Protein AF-A0A0A9D0L5-F1 (afdb_monomer_lite)

Sequence (94 aa):
MNLNHVPTKASWDLAVTKALQMIKGRQKELVKVVLARCSRYITDTCIDPVELLACLKVEGQNAYQFCIQPPDAPAFVGNSVCRLYSRNNVSHNC

Foldseek 3Di:
DDKDKVVDPVVVVVVVVVLVCVCPDPPPPRPDDDDDMDIDDDDPDDDDQVVVQVVVCVVDVQWDWDWDDDPPDDIDTDTHNDDPDDDDDDDPDD

Structure (mmCIF, N/CA/C/O backbone):
data_AF-A0A0A9D0L5-F1
#
_entry.id   AF-A0A0A9D0L5-F1
#
loop_
_atom_site.group_PDB
_atom_site.id
_atom_site.type_symbol
_atom_site.label_atom_id
_atom_site.label_alt_id
_atom_site.label_comp_id
_atom_site.label_asym_id
_atom_site.label_entity_id
_atom_site.label_seq_id
_atom_site.pdbx_PDB_ins_code
_atom_site.Cartn_x
_atom_site.Cartn_y
_atom_site.Cartn_z
_atom_site.occupancy
_atom_site.B_iso_or_equiv
_atom_site.auth_seq_id
_atom_site.auth_comp_id
_atom_site.auth_asym_id
_atom_site.auth_atom_id
_atom_site.pdbx_PDB_model_num
ATOM 1 N N . MET A 1 1 ? 16.322 11.906 -6.504 1.00 54.94 1 MET A N 1
ATOM 2 C CA . MET A 1 1 ? 14.999 11.393 -6.081 1.00 54.94 1 MET A CA 1
ATOM 3 C C . MET A 1 1 ? 14.114 12.556 -5.666 1.00 54.94 1 MET A C 1
ATOM 5 O O . MET A 1 1 ? 14.494 13.299 -4.772 1.00 54.94 1 MET A O 1
ATOM 9 N N . ASN A 1 2 ? 12.966 12.734 -6.321 1.00 64.62 2 ASN A N 1
ATOM 10 C CA . ASN A 1 2 ? 11.932 13.676 -5.882 1.00 64.62 2 ASN A CA 1
ATOM 11 C C . ASN A 1 2 ? 10.893 12.890 -5.060 1.00 64.62 2 ASN A C 1
ATOM 13 O O . ASN A 1 2 ? 10.337 11.911 -5.565 1.00 64.62 2 ASN A O 1
ATOM 17 N N . LEU A 1 3 ? 10.707 13.269 -3.793 1.00 75.31 3 LEU A N 1
ATOM 18 C CA . LEU A 1 3 ? 9.838 12.588 -2.834 1.00 75.31 3 LEU A CA 1
ATOM 19 C C . LEU A 1 3 ? 8.569 13.407 -2.618 1.00 75.31 3 LEU A C 1
ATOM 21 O O . LEU A 1 3 ? 8.618 14.504 -2.066 1.00 75.31 3 LEU A O 1
ATOM 25 N N . ASN A 1 4 ? 7.427 12.838 -2.995 1.00 88.56 4 ASN A N 1
ATOM 26 C CA . ASN A 1 4 ? 6.130 13.480 -2.812 1.00 88.56 4 ASN A CA 1
ATOM 27 C C . ASN A 1 4 ? 5.262 12.666 -1.852 1.00 88.56 4 ASN A C 1
ATOM 29 O O . ASN A 1 4 ? 4.902 11.526 -2.145 1.00 88.56 4 ASN A O 1
ATOM 33 N N . HIS A 1 5 ? 4.909 13.256 -0.708 1.00 91.69 5 HIS A N 1
ATOM 34 C CA . HIS A 1 5 ? 3.981 12.659 0.251 1.00 91.69 5 HIS A CA 1
ATOM 35 C C . HIS A 1 5 ? 2.557 13.156 0.013 1.00 91.69 5 HIS A C 1
ATOM 37 O O . HIS A 1 5 ? 2.310 14.362 -0.017 1.00 91.69 5 HIS A O 1
ATOM 43 N N . VAL A 1 6 ? 1.612 12.224 -0.093 1.00 93.56 6 VAL A N 1
ATOM 44 C CA . VAL A 1 6 ? 0.185 12.513 -0.235 1.00 93.56 6 VAL A CA 1
ATOM 45 C C . VAL A 1 6 ? -0.597 11.699 0.805 1.00 93.56 6 VAL A C 1
ATOM 47 O O . VAL A 1 6 ? -0.611 10.471 0.722 1.00 93.56 6 VAL A O 1
ATOM 50 N N . PRO A 1 7 ? -1.254 12.336 1.789 1.00 95.75 7 PRO A N 1
ATOM 51 C CA . PRO A 1 7 ? -1.218 13.771 2.083 1.00 95.75 7 PRO A CA 1
ATOM 52 C C . PRO A 1 7 ? 0.164 14.258 2.561 1.00 95.75 7 PRO A C 1
ATOM 54 O O . PRO A 1 7 ? 0.992 13.478 3.039 1.00 95.75 7 PRO A O 1
ATOM 57 N N . THR A 1 8 ? 0.390 15.574 2.471 1.00 95.06 8 THR A N 1
ATOM 58 C CA . THR A 1 8 ? 1.549 16.233 3.098 1.00 95.06 8 THR A CA 1
ATOM 59 C C . THR A 1 8 ? 1.481 16.097 4.621 1.00 95.06 8 THR A C 1
ATOM 61 O O . THR A 1 8 ? 0.427 15.780 5.172 1.00 95.06 8 THR A O 1
ATOM 64 N N . LYS A 1 9 ? 2.578 16.383 5.334 1.00 94.81 9 LYS A N 1
ATOM 65 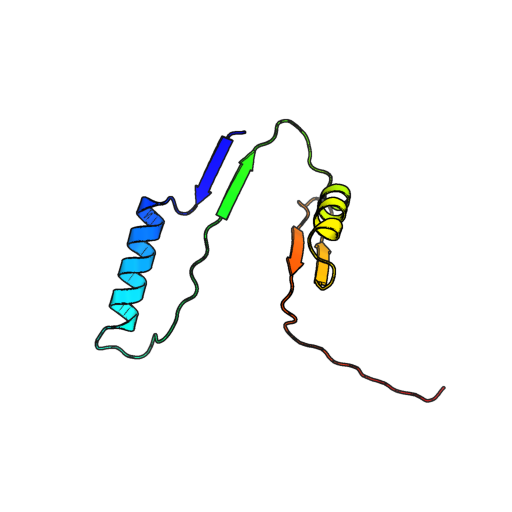C CA . LYS A 1 9 ? 2.575 16.368 6.808 1.00 94.81 9 LYS A CA 1
ATOM 66 C C . LYS A 1 9 ? 1.488 17.280 7.395 1.00 94.81 9 LYS A C 1
ATOM 68 O O . LYS A 1 9 ? 0.728 16.835 8.242 1.00 94.81 9 LYS A O 1
ATOM 73 N N . ALA A 1 10 ? 1.382 18.522 6.920 1.00 96.25 10 ALA A N 1
ATOM 74 C CA . ALA A 1 10 ? 0.387 19.467 7.429 1.00 96.25 10 ALA A CA 1
ATOM 75 C C . ALA A 1 10 ? -1.049 18.966 7.194 1.00 96.25 10 ALA A C 1
ATOM 77 O O . ALA A 1 10 ? -1.883 18.994 8.097 1.00 96.25 10 ALA A O 1
ATOM 78 N N . SER A 1 11 ? -1.328 18.441 5.997 1.00 97.00 11 SER A N 1
ATOM 79 C CA . SER A 1 11 ? -2.637 17.865 5.674 1.00 97.00 11 SER A CA 1
ATOM 80 C C . SER A 1 11 ? -2.925 16.581 6.465 1.00 97.00 11 SER A C 1
ATOM 82 O O . SER A 1 11 ? -4.069 16.342 6.847 1.00 97.00 11 SER A O 1
ATOM 84 N N . TRP A 1 12 ? -1.902 15.769 6.742 1.00 97.56 12 TRP A N 1
ATOM 85 C CA . TRP A 1 12 ? -1.998 14.586 7.597 1.00 97.56 12 TRP A CA 1
ATOM 86 C C . TRP A 1 12 ? -2.354 14.956 9.041 1.00 97.56 12 TRP A C 1
ATOM 88 O O . TRP A 1 12 ? -3.301 14.398 9.592 1.00 97.56 12 TRP A O 1
ATOM 98 N N . ASP A 1 13 ? -1.659 15.935 9.626 1.00 98.06 13 ASP A N 1
ATOM 99 C CA . ASP A 1 13 ? -1.889 16.396 11.002 1.00 98.06 13 ASP A CA 1
ATOM 100 C C . ASP A 1 13 ? -3.333 16.917 11.175 1.00 98.06 13 ASP A C 1
ATOM 102 O O . ASP A 1 13 ? -4.013 16.607 12.162 1.00 98.06 13 ASP A O 1
ATOM 106 N N . LEU A 1 14 ? -3.849 17.634 10.168 1.00 98.12 14 LEU A N 1
ATOM 107 C CA . LEU A 1 14 ? -5.242 18.081 10.129 1.00 98.12 14 LEU A CA 1
ATOM 108 C C . LEU A 1 14 ? -6.230 16.905 10.043 1.00 98.12 14 LEU A C 1
ATOM 110 O O . LEU A 1 14 ? -7.221 16.880 10.776 1.00 98.12 14 LEU A O 1
ATOM 114 N N . ALA A 1 15 ? -5.964 15.921 9.178 1.00 97.56 15 ALA A N 1
ATOM 115 C CA . ALA A 1 15 ? -6.818 14.744 9.015 1.00 97.56 15 ALA A CA 1
ATOM 116 C C . ALA A 1 15 ? -6.893 13.902 10.299 1.00 97.56 15 ALA A C 1
ATOM 118 O O . ALA A 1 15 ? -7.984 13.494 10.703 1.00 97.56 15 ALA A O 1
ATOM 119 N N . VAL A 1 16 ? -5.759 13.699 10.980 1.00 97.69 16 VAL A N 1
ATOM 120 C CA . VAL A 1 16 ? -5.695 12.994 12.270 1.00 97.69 16 VAL A CA 1
ATOM 121 C C . VAL A 1 16 ? -6.473 13.755 13.342 1.00 97.69 16 VAL A C 1
ATOM 123 O O . VAL A 1 16 ? -7.286 13.160 14.049 1.00 97.69 16 VAL A O 1
ATOM 126 N N . THR A 1 17 ? -6.281 15.074 13.440 1.00 97.75 17 THR A N 1
ATOM 127 C CA . THR A 1 17 ? -6.998 15.909 14.417 1.00 97.75 17 THR A CA 1
ATOM 128 C C . THR A 1 17 ? -8.507 15.830 14.207 1.00 97.75 17 THR A C 1
ATOM 130 O O . THR A 1 17 ? -9.254 15.592 15.159 1.00 97.75 17 THR A O 1
ATOM 133 N N . LYS A 1 18 ? -8.961 15.948 12.954 1.00 95.69 18 LYS A N 1
ATOM 134 C CA . LYS A 1 18 ? -10.378 15.827 12.598 1.00 95.69 18 LYS A CA 1
ATOM 135 C C . LYS A 1 18 ? -10.933 14.442 12.938 1.00 95.69 18 LYS A C 1
ATOM 137 O O . LYS A 1 18 ? -11.994 14.351 13.549 1.00 95.69 18 LYS A O 1
ATOM 142 N N . ALA A 1 19 ? -10.213 13.371 12.602 1.00 95.31 19 ALA A N 1
ATOM 143 C CA . ALA A 1 19 ? -10.618 12.007 12.937 1.00 95.31 19 ALA A CA 1
ATOM 144 C C . ALA A 1 19 ? -10.786 11.812 14.452 1.00 95.31 19 ALA A C 1
ATOM 146 O O . ALA A 1 19 ? -11.789 11.257 14.899 1.00 95.31 19 ALA A O 1
ATOM 147 N N . LEU A 1 20 ? -9.849 12.322 15.256 1.00 95.56 20 LEU A N 1
ATOM 148 C CA . LEU A 1 20 ? -9.929 12.250 16.716 1.00 95.56 20 LEU A CA 1
ATOM 149 C C . LEU A 1 20 ? -11.103 13.055 17.281 1.00 95.56 20 LEU A C 1
ATOM 151 O O . LEU A 1 20 ? -11.754 12.591 18.215 1.00 95.56 20 LEU A O 1
ATOM 155 N N . GLN A 1 21 ? -11.387 14.239 16.731 1.00 94.69 21 GLN A N 1
ATOM 156 C CA . GLN A 1 21 ? -12.554 15.037 17.119 1.00 94.69 21 GLN A CA 1
ATOM 157 C C . GLN A 1 21 ? -13.863 14.304 16.817 1.00 94.69 21 GLN A C 1
ATOM 159 O O . GLN A 1 21 ? -14.760 14.309 17.655 1.00 94.69 21 GLN A O 1
ATOM 164 N N . MET A 1 22 ? -13.958 13.644 15.658 1.00 93.69 22 MET A N 1
ATOM 165 C CA . MET A 1 22 ? -15.136 12.858 15.286 1.00 93.69 22 MET A CA 1
ATOM 166 C C . MET A 1 22 ? -15.333 11.665 16.226 1.00 93.69 22 MET A C 1
ATOM 168 O O . MET A 1 22 ? -16.425 11.490 16.752 1.00 93.69 22 MET A O 1
ATOM 172 N N . ILE A 1 23 ? -14.269 10.908 16.512 1.00 94.00 23 ILE A N 1
ATOM 173 C CA . ILE A 1 23 ? -14.327 9.735 17.404 1.00 94.00 23 ILE A CA 1
ATOM 174 C C . ILE A 1 23 ? -14.683 10.125 18.848 1.00 94.00 23 ILE A C 1
ATOM 176 O O . ILE A 1 23 ? -15.417 9.412 19.527 1.00 94.00 23 ILE A O 1
ATOM 180 N N . LYS A 1 24 ? -14.168 11.260 19.338 1.00 91.19 24 LYS A N 1
ATOM 181 C CA . LYS A 1 24 ? -14.465 11.781 20.687 1.00 91.19 24 LYS A CA 1
ATOM 182 C C . LYS A 1 24 ? -15.782 12.562 20.757 1.00 91.19 24 LYS A C 1
ATOM 184 O O . LYS A 1 24 ? -16.183 12.981 21.842 1.00 91.19 24 LYS A O 1
ATOM 189 N N . GLY A 1 25 ? -16.412 12.817 19.613 1.00 87.81 25 GLY A N 1
ATOM 190 C CA . GLY A 1 25 ? -17.633 13.599 19.503 1.00 87.81 25 GLY A CA 1
ATOM 191 C C . GLY A 1 25 ? -18.840 12.903 20.131 1.00 87.81 25 GLY A C 1
ATOM 192 O O . GLY A 1 25 ? -18.807 11.738 20.519 1.00 87.81 25 GLY A O 1
ATOM 193 N N . ARG A 1 26 ? -19.955 13.634 20.225 1.00 75.81 26 ARG A N 1
ATOM 194 C CA . ARG A 1 26 ? -21.207 13.102 20.795 1.00 75.81 26 ARG A CA 1
ATOM 195 C C . ARG A 1 26 ? -21.858 12.031 19.907 1.00 75.81 26 ARG A C 1
ATOM 197 O O . ARG A 1 26 ? -22.618 11.211 20.415 1.00 75.81 26 ARG A O 1
ATOM 204 N N . GLN A 1 27 ? -21.560 12.034 18.606 1.00 67.50 27 GLN A N 1
ATOM 205 C CA . GLN A 1 27 ? -22.032 11.039 17.642 1.00 67.50 27 GLN A CA 1
ATOM 206 C C . GLN A 1 27 ? -21.101 9.819 17.668 1.00 67.50 27 GLN A C 1
ATOM 208 O O . GLN A 1 27 ? -20.005 9.850 17.120 1.00 67.50 27 GLN A O 1
ATOM 213 N N . LYS A 1 28 ? -21.540 8.745 18.334 1.00 74.75 28 LYS A N 1
ATOM 214 C CA . LYS A 1 28 ? -20.741 7.532 18.594 1.00 74.75 28 LYS A CA 1
ATOM 215 C C . LYS A 1 28 ? -20.707 6.516 17.441 1.00 74.75 28 LYS A C 1
ATOM 217 O O . LYS A 1 28 ? -20.283 5.386 17.654 1.00 74.75 28 LYS A O 1
ATOM 222 N N . GLU A 1 29 ? -21.160 6.876 16.243 1.00 87.56 29 GLU A N 1
ATOM 223 C CA . GLU A 1 29 ? -21.182 5.943 15.104 1.00 87.56 29 GLU A CA 1
ATOM 224 C C . GLU A 1 29 ? -19.767 5.577 14.632 1.00 87.56 29 GLU A C 1
ATOM 226 O O . GLU A 1 29 ? -19.503 4.426 14.284 1.00 87.56 29 GLU A O 1
ATOM 231 N N . LEU A 1 30 ? -18.826 6.529 14.678 1.00 90.81 30 LEU A N 1
ATOM 232 C CA . LEU A 1 30 ? -17.434 6.302 14.292 1.00 90.81 30 LEU A CA 1
ATOM 233 C C . LEU A 1 30 ? -16.547 6.079 15.522 1.00 90.81 30 LEU A C 1
ATOM 235 O O . LEU A 1 30 ? -16.162 7.025 16.201 1.00 90.81 30 LEU A O 1
ATOM 239 N N . VAL A 1 31 ? -16.159 4.826 15.769 1.00 93.00 31 VAL A N 1
ATOM 240 C CA . VAL A 1 31 ? -15.305 4.453 16.918 1.00 93.00 31 VAL A CA 1
ATOM 241 C C . VAL A 1 31 ? -13.822 4.293 16.568 1.00 93.00 31 VAL A C 1
ATOM 243 O O . VAL A 1 31 ? -12.962 4.395 17.441 1.00 93.00 31 VAL A O 1
ATOM 246 N N . LYS A 1 32 ? -13.500 4.037 15.295 1.00 94.62 32 LYS A N 1
ATOM 247 C CA . LYS A 1 32 ? -12.128 3.867 14.800 1.00 94.62 32 LYS A CA 1
ATOM 248 C C . LYS A 1 32 ? -12.058 4.183 13.310 1.00 94.62 32 LYS A C 1
ATOM 250 O O . LYS A 1 32 ? -12.960 3.830 12.558 1.00 94.62 32 LYS A O 1
ATOM 255 N N . VAL A 1 33 ? -10.948 4.777 12.882 1.00 95.94 33 VAL A N 1
ATOM 256 C CA . VAL A 1 33 ? -10.600 4.954 11.468 1.00 95.94 33 VAL A CA 1
ATOM 257 C C . VAL A 1 33 ? -9.130 4.603 11.253 1.00 95.94 33 VAL A C 1
ATOM 259 O O . VAL A 1 33 ? -8.305 4.800 12.145 1.00 95.94 33 VAL A O 1
ATOM 262 N N . VAL A 1 34 ? -8.805 4.065 10.079 1.00 97.06 34 VAL A N 1
ATOM 263 C CA . VAL A 1 34 ? -7.425 3.869 9.623 1.00 97.06 34 VAL A CA 1
ATOM 264 C C . VAL A 1 34 ? -7.161 4.899 8.533 1.00 97.06 34 VAL A C 1
ATOM 266 O O . VAL A 1 34 ? -7.863 4.925 7.526 1.00 97.06 34 VAL A O 1
ATOM 269 N N . LEU A 1 35 ? -6.170 5.761 8.746 1.00 97.81 35 LEU A N 1
ATOM 270 C CA . LEU A 1 35 ? -5.708 6.725 7.749 1.00 97.81 35 LEU A CA 1
ATOM 271 C C . LEU A 1 35 ? -4.433 6.191 7.093 1.00 97.81 35 LEU A C 1
ATOM 273 O O . LEU A 1 35 ? -3.609 5.568 7.762 1.00 97.81 35 LEU A O 1
ATOM 277 N N . ALA A 1 36 ? -4.258 6.453 5.800 1.00 97.12 36 ALA A N 1
ATOM 278 C CA . ALA A 1 36 ? -3.083 6.038 5.040 1.00 97.12 36 ALA A CA 1
ATOM 279 C C . ALA A 1 36 ? -2.390 7.243 4.395 1.00 97.12 36 ALA A C 1
ATOM 281 O O . ALA A 1 36 ? -3.032 8.237 4.049 1.00 97.12 36 ALA A O 1
ATOM 282 N N . ARG A 1 37 ? -1.069 7.140 4.220 1.00 96.50 37 ARG A N 1
ATOM 283 C CA . ARG A 1 37 ? -0.248 8.128 3.515 1.00 96.50 37 ARG A CA 1
ATOM 284 C C . ARG A 1 37 ? 0.587 7.432 2.451 1.00 96.50 37 ARG A C 1
ATOM 286 O O . ARG A 1 37 ? 1.249 6.441 2.738 1.00 96.50 37 ARG A O 1
ATOM 293 N N . CYS A 1 38 ? 0.569 7.974 1.241 1.00 95.25 38 CYS A N 1
ATOM 294 C CA . CYS A 1 38 ? 1.346 7.502 0.107 1.00 95.25 38 CYS A CA 1
ATOM 295 C C . CYS A 1 38 ? 2.628 8.332 -0.029 1.00 95.25 38 CYS A C 1
ATOM 297 O O . CYS A 1 38 ? 2.581 9.563 -0.002 1.00 95.25 38 CYS A O 1
ATOM 299 N N . SER A 1 39 ? 3.765 7.660 -0.190 1.00 94.75 39 SER A N 1
ATOM 300 C CA . SER A 1 39 ? 5.028 8.279 -0.595 1.00 94.75 39 SER A CA 1
ATOM 301 C C . SER A 1 39 ? 5.312 7.875 -2.032 1.00 94.75 39 SER A C 1
ATOM 303 O O . SER A 1 39 ? 5.399 6.686 -2.330 1.00 94.75 39 SER A O 1
ATOM 305 N N . ARG A 1 40 ? 5.448 8.857 -2.921 1.00 92.69 40 ARG A N 1
ATOM 306 C CA . ARG A 1 40 ? 5.767 8.634 -4.329 1.00 92.69 40 ARG A CA 1
ATOM 307 C C . ARG A 1 40 ? 7.231 8.958 -4.583 1.00 92.69 40 ARG A C 1
ATOM 309 O O . ARG A 1 40 ? 7.674 10.071 -4.297 1.00 92.69 40 ARG A O 1
ATOM 316 N N . TYR A 1 41 ? 7.927 7.990 -5.163 1.00 90.44 41 TYR A N 1
ATOM 317 C CA . TYR A 1 41 ? 9.305 8.103 -5.616 1.00 90.44 41 TYR A CA 1
ATOM 318 C C . TYR A 1 41 ? 9.306 8.166 -7.140 1.00 90.44 41 TYR A C 1
ATOM 320 O O . TYR A 1 41 ? 8.650 7.356 -7.790 1.00 90.44 41 TYR A O 1
ATOM 328 N N . ILE A 1 42 ? 10.010 9.149 -7.695 1.00 90.69 42 ILE A N 1
ATOM 329 C CA . ILE A 1 42 ? 10.268 9.244 -9.134 1.00 90.69 42 ILE A CA 1
ATOM 330 C C . ILE A 1 42 ? 11.747 8.929 -9.345 1.00 90.69 42 ILE A C 1
ATOM 332 O O . ILE A 1 42 ? 12.612 9.603 -8.769 1.00 90.69 42 ILE A O 1
ATOM 336 N N . THR A 1 43 ? 12.005 7.890 -10.133 1.00 90.00 43 THR A N 1
ATOM 337 C CA . THR A 1 43 ? 13.333 7.408 -10.517 1.00 90.00 43 THR A CA 1
ATOM 338 C C . THR A 1 43 ? 13.579 7.689 -11.997 1.00 90.00 43 THR A C 1
ATOM 340 O O . THR A 1 43 ? 12.643 7.817 -12.783 1.00 90.00 43 THR A O 1
ATOM 343 N N . ASP A 1 44 ? 14.846 7.838 -12.358 1.00 93.75 44 ASP A N 1
ATOM 344 C CA . ASP A 1 44 ? 15.336 7.929 -13.737 1.00 93.75 44 ASP A CA 1
ATOM 345 C C . ASP A 1 44 ? 15.471 6.548 -14.399 1.00 93.75 44 ASP A C 1
ATOM 347 O O . ASP A 1 44 ? 15.482 6.441 -15.623 1.00 93.75 44 ASP A O 1
ATOM 351 N N . THR A 1 45 ? 15.521 5.490 -13.592 1.00 92.44 45 THR A N 1
ATOM 352 C CA . THR A 1 45 ? 15.551 4.095 -14.026 1.00 92.44 45 THR A CA 1
ATOM 353 C C . THR A 1 45 ? 14.201 3.410 -13.835 1.00 92.44 45 THR A C 1
ATOM 355 O O . THR A 1 45 ? 13.452 3.699 -12.895 1.00 92.44 45 THR A O 1
ATOM 358 N N . CYS A 1 46 ? 13.890 2.473 -14.733 1.00 91.38 46 CYS A N 1
ATOM 359 C CA . CYS A 1 46 ? 12.772 1.557 -14.539 1.00 91.38 46 CYS A CA 1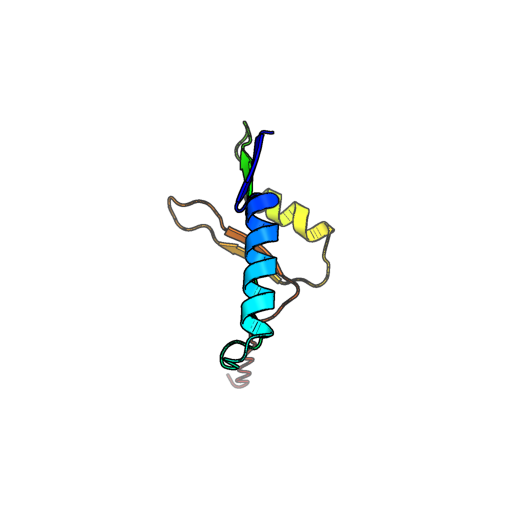
ATOM 360 C C . CYS A 1 46 ? 13.101 0.595 -13.395 1.00 91.38 46 CYS A C 1
ATOM 362 O O . CYS A 1 46 ? 14.205 0.059 -13.332 1.00 91.38 46 CYS A O 1
ATOM 364 N N . ILE A 1 47 ? 12.137 0.375 -12.506 1.00 93.12 47 ILE A N 1
ATOM 365 C CA . ILE A 1 47 ? 12.264 -0.594 -11.418 1.00 93.12 47 ILE A CA 1
ATOM 366 C C . ILE A 1 47 ? 11.691 -1.920 -11.908 1.00 93.12 47 ILE A C 1
ATOM 368 O O . ILE A 1 47 ? 10.504 -1.985 -12.237 1.00 93.12 47 ILE A O 1
ATOM 372 N N . ASP A 1 48 ? 12.516 -2.966 -11.929 1.00 94.38 48 ASP A N 1
ATOM 373 C CA . ASP A 1 48 ? 12.035 -4.326 -12.147 1.00 94.38 48 ASP A CA 1
ATOM 374 C C . ASP A 1 48 ? 11.266 -4.798 -10.891 1.00 94.38 48 ASP A C 1
ATOM 376 O O . ASP A 1 48 ? 11.814 -4.809 -9.780 1.00 94.38 48 ASP A O 1
ATOM 380 N N . PRO A 1 49 ? 9.976 -5.159 -11.016 1.00 94.38 49 PRO A N 1
ATOM 381 C CA . PRO A 1 49 ? 9.155 -5.529 -9.868 1.00 94.38 49 PRO A CA 1
ATOM 382 C C . PRO A 1 49 ? 9.535 -6.883 -9.248 1.00 94.38 49 PRO A C 1
ATOM 384 O O . PRO A 1 49 ? 9.262 -7.106 -8.066 1.00 94.38 49 PRO A O 1
ATOM 387 N N . VAL A 1 50 ? 10.158 -7.785 -10.009 1.00 93.56 50 VAL A N 1
ATOM 388 C CA . VAL A 1 50 ? 10.643 -9.087 -9.531 1.00 93.56 50 VAL A CA 1
ATOM 389 C C . VAL A 1 50 ? 11.954 -8.914 -8.773 1.00 93.56 50 VAL A C 1
ATOM 391 O O . VAL A 1 50 ? 12.097 -9.488 -7.690 1.00 93.56 50 VAL A O 1
ATOM 394 N N . GLU A 1 51 ? 12.872 -8.084 -9.275 1.00 94.56 51 GLU A N 1
ATOM 395 C CA . GLU A 1 51 ? 14.087 -7.718 -8.535 1.00 94.56 51 GLU A CA 1
ATOM 396 C C . GLU A 1 51 ? 13.735 -7.002 -7.225 1.00 94.56 51 GLU A C 1
ATOM 398 O O . GLU A 1 51 ? 14.245 -7.363 -6.163 1.00 94.56 51 GLU A O 1
ATOM 403 N N . LEU A 1 52 ? 12.781 -6.063 -7.261 1.00 93.31 52 LEU A N 1
ATOM 404 C CA . LEU A 1 52 ? 12.283 -5.399 -6.055 1.00 93.31 52 LEU A CA 1
ATOM 405 C C . LEU A 1 52 ? 11.714 -6.405 -5.042 1.00 93.31 52 LEU A C 1
ATOM 407 O O . LEU A 1 52 ? 12.012 -6.321 -3.849 1.00 93.31 52 LEU A O 1
ATOM 411 N N . LEU A 1 53 ? 10.919 -7.380 -5.495 1.00 92.94 53 LEU A N 1
ATOM 412 C CA . LEU A 1 53 ? 10.382 -8.422 -4.618 1.00 92.94 53 LEU A CA 1
ATOM 413 C C . LEU A 1 53 ? 11.494 -9.294 -4.009 1.00 92.94 53 LEU A C 1
ATOM 415 O O . LEU A 1 53 ? 11.392 -9.694 -2.847 1.00 92.94 53 LEU A O 1
ATOM 419 N N . ALA A 1 54 ? 12.553 -9.589 -4.768 1.00 91.06 54 ALA A N 1
ATOM 420 C CA . ALA A 1 54 ? 13.703 -10.343 -4.278 1.00 91.06 54 ALA A CA 1
ATOM 421 C C . ALA A 1 54 ? 14.455 -9.585 -3.173 1.00 91.06 54 ALA A C 1
ATOM 423 O O . ALA A 1 54 ? 14.801 -10.190 -2.159 1.00 91.06 54 ALA A O 1
ATOM 424 N N . CYS A 1 55 ? 14.615 -8.266 -3.303 1.00 89.56 55 CYS A N 1
ATOM 425 C CA . CYS A 1 55 ? 15.182 -7.428 -2.244 1.00 89.56 55 CYS A CA 1
ATOM 426 C C . CYS A 1 55 ? 14.351 -7.502 -0.950 1.00 89.56 55 CYS A C 1
ATOM 428 O O . CYS A 1 55 ? 14.907 -7.654 0.136 1.00 89.56 55 CYS A O 1
ATOM 430 N N . LEU A 1 56 ? 13.017 -7.501 -1.056 1.00 85.00 56 LEU A N 1
ATOM 431 C CA . LEU A 1 56 ? 12.115 -7.584 0.103 1.00 85.00 56 LEU A CA 1
ATOM 432 C C . LEU A 1 56 ? 12.149 -8.946 0.827 1.00 85.00 56 LEU A C 1
ATOM 434 O O . LEU A 1 56 ? 11.793 -9.016 2.004 1.00 85.00 56 LEU A O 1
ATOM 438 N N . LYS A 1 57 ? 12.567 -10.037 0.162 1.00 73.25 57 LYS A N 1
ATOM 439 C CA . LYS A 1 57 ? 12.710 -11.380 0.778 1.00 73.25 57 LYS A CA 1
ATOM 440 C C . LYS A 1 57 ? 13.737 -11.409 1.895 1.00 73.25 57 LYS A C 1
ATOM 442 O O . LYS A 1 57 ? 13.527 -12.093 2.893 1.00 73.25 57 LYS A O 1
ATOM 447 N N . VAL A 1 58 ? 14.832 -10.677 1.724 1.00 64.62 58 VAL A N 1
ATOM 448 C CA . VAL A 1 58 ? 15.947 -10.679 2.677 1.00 64.62 58 VAL A CA 1
ATOM 449 C C . VAL A 1 58 ? 15.531 -10.050 4.013 1.00 64.62 58 VAL A C 1
ATOM 451 O O . VAL A 1 58 ? 16.055 -10.423 5.058 1.00 64.62 58 VAL A O 1
ATOM 454 N N . GLU A 1 59 ? 14.531 -9.166 4.003 1.00 64.62 59 GLU A N 1
ATOM 455 C CA . GLU A 1 59 ? 14.106 -8.398 5.177 1.00 64.62 59 GLU A CA 1
ATOM 456 C C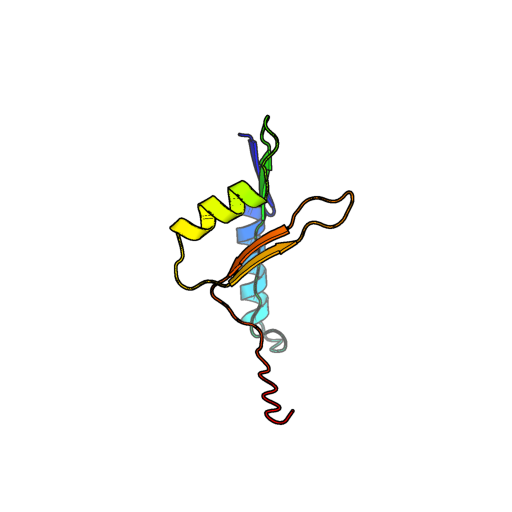 . GLU A 1 59 ? 12.975 -9.056 5.997 1.00 64.62 59 GLU A C 1
ATOM 458 O O . GLU A 1 59 ? 12.674 -8.590 7.096 1.00 64.62 59 GLU A O 1
ATOM 463 N N . GLY A 1 60 ? 12.344 -10.144 5.525 1.00 63.12 60 GLY A N 1
ATOM 464 C CA . GLY A 1 60 ? 11.183 -10.733 6.209 1.00 63.12 60 GLY A CA 1
ATOM 465 C C . GLY A 1 60 ? 10.963 -12.223 5.947 1.00 63.12 60 GLY A C 1
ATOM 466 O O . GLY A 1 60 ? 10.215 -12.588 5.046 1.00 63.12 60 GLY A O 1
ATOM 467 N N . GLN A 1 61 ? 11.538 -13.087 6.793 1.00 65.44 61 GLN A N 1
ATOM 468 C CA . GLN A 1 61 ? 11.431 -14.555 6.679 1.00 65.44 61 GLN A CA 1
ATOM 469 C C . GLN A 1 61 ? 10.004 -15.124 6.844 1.00 65.44 61 GLN A C 1
ATOM 471 O O . GLN A 1 61 ? 9.747 -16.229 6.378 1.00 65.44 61 GLN A O 1
ATOM 476 N N . ASN A 1 62 ? 9.059 -14.376 7.435 1.00 82.31 62 ASN A N 1
ATOM 477 C CA . ASN A 1 62 ? 7.704 -14.854 7.765 1.00 82.31 62 ASN A CA 1
ATOM 478 C C . ASN A 1 62 ? 6.588 -13.953 7.197 1.00 82.31 62 ASN A C 1
ATOM 480 O O . ASN A 1 62 ? 5.674 -13.551 7.921 1.00 82.31 62 ASN A O 1
ATOM 484 N N . ALA A 1 63 ? 6.661 -13.600 5.915 1.00 87.44 63 ALA A N 1
ATOM 485 C CA . ALA A 1 63 ? 5.678 -12.731 5.271 1.00 87.44 63 ALA A CA 1
ATOM 486 C C . ALA A 1 63 ? 5.131 -13.318 3.958 1.00 87.44 63 ALA A C 1
ATOM 488 O O . ALA A 1 63 ? 5.800 -14.068 3.250 1.00 87.44 63 ALA A O 1
ATOM 489 N N . TYR A 1 64 ? 3.882 -12.974 3.642 1.00 90.44 64 TYR A N 1
ATOM 490 C CA . TYR A 1 64 ? 3.241 -13.258 2.364 1.00 90.44 64 TYR A CA 1
ATOM 491 C C . TYR A 1 64 ? 3.744 -12.282 1.316 1.00 90.44 64 TYR A C 1
ATOM 493 O O . TYR A 1 64 ? 3.557 -11.069 1.428 1.00 90.44 64 TYR A O 1
ATOM 501 N N . GLN A 1 65 ? 4.335 -12.841 0.275 1.00 91.88 65 GLN A N 1
ATOM 502 C CA . GLN A 1 65 ? 4.921 -12.095 -0.819 1.00 91.88 65 GLN A CA 1
ATOM 503 C C . GLN A 1 65 ? 4.043 -12.174 -2.045 1.00 91.88 65 GLN A C 1
ATOM 505 O O . GLN A 1 65 ? 3.549 -13.245 -2.396 1.00 91.88 65 GLN A O 1
ATOM 510 N N . PHE A 1 66 ? 3.865 -11.038 -2.703 1.00 93.75 66 PHE A N 1
ATOM 511 C CA . PHE A 1 66 ? 3.087 -10.973 -3.923 1.00 93.75 66 PHE A CA 1
ATOM 512 C C . PHE A 1 66 ? 3.661 -9.933 -4.880 1.00 93.75 66 PHE A C 1
ATOM 514 O O . PHE A 1 66 ? 4.119 -8.863 -4.480 1.00 93.75 66 PHE A O 1
ATOM 521 N N . CYS A 1 67 ? 3.601 -10.274 -6.162 1.00 96.12 67 CYS A N 1
ATOM 522 C CA . CYS A 1 67 ? 3.776 -9.367 -7.282 1.00 96.12 67 CYS A CA 1
ATOM 523 C C . CYS A 1 67 ? 2.620 -9.645 -8.244 1.00 96.12 67 CYS A C 1
ATOM 525 O O . CYS A 1 67 ? 2.456 -10.772 -8.711 1.00 96.12 67 CYS A O 1
ATOM 527 N N . ILE A 1 68 ? 1.781 -8.640 -8.471 1.00 96.44 68 ILE A N 1
ATOM 528 C CA . ILE A 1 68 ? 0.648 -8.709 -9.392 1.00 96.44 68 ILE A CA 1
ATOM 529 C C . ILE A 1 68 ? 0.949 -7.732 -10.520 1.00 96.44 68 ILE A C 1
ATOM 531 O O . ILE A 1 68 ? 0.971 -6.526 -10.290 1.00 96.44 68 ILE A O 1
ATOM 535 N N . GLN A 1 69 ? 1.178 -8.245 -11.725 1.00 96.19 69 GLN A N 1
ATOM 536 C CA . GLN A 1 69 ? 1.486 -7.437 -12.903 1.00 96.19 69 GLN A CA 1
ATOM 537 C C . GLN A 1 69 ? 0.480 -7.755 -14.013 1.00 96.19 69 GLN A C 1
ATOM 539 O O . GLN A 1 69 ? 0.642 -8.750 -14.722 1.00 96.19 69 GLN A O 1
ATOM 544 N N . PRO A 1 70 ? -0.595 -6.960 -14.140 1.00 95.19 70 PRO A N 1
ATOM 545 C CA . PRO A 1 70 ? -1.510 -7.088 -15.264 1.00 95.19 70 PRO A CA 1
ATOM 546 C C . PRO A 1 70 ? -0.795 -6.761 -16.588 1.00 95.19 70 PRO A C 1
ATOM 548 O O . PRO A 1 70 ? 0.167 -5.985 -16.579 1.00 95.19 70 PRO A O 1
ATOM 551 N N . PRO A 1 71 ? -1.271 -7.296 -17.727 1.00 94.56 71 PRO A N 1
ATOM 552 C CA . PR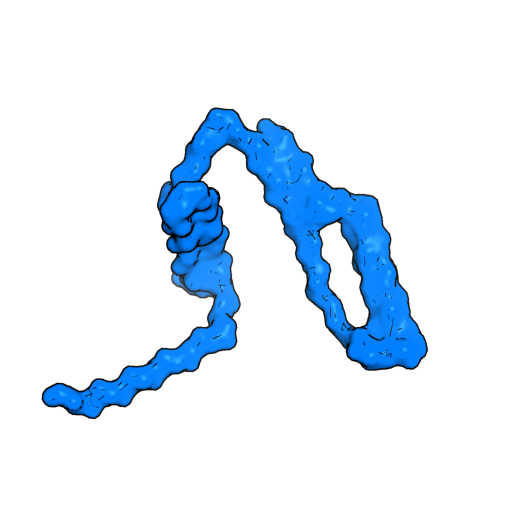O A 1 71 ? -0.824 -6.841 -19.038 1.00 94.56 71 PRO A CA 1
ATOM 553 C C . PRO A 1 71 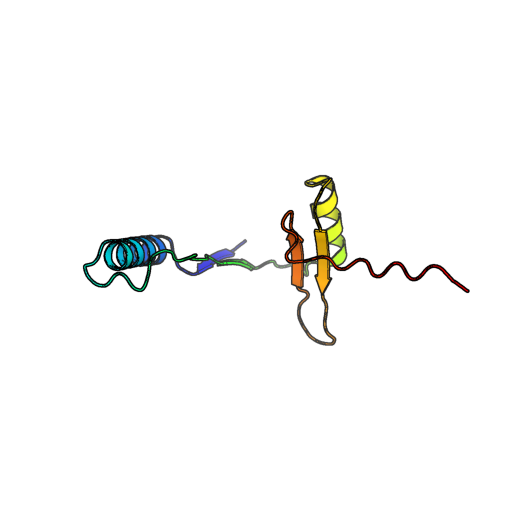? -0.988 -5.321 -19.158 1.00 94.56 71 PRO A C 1
ATOM 555 O O . PRO A 1 71 ? -2.006 -4.775 -18.731 1.00 94.56 71 PRO A O 1
ATOM 558 N N . ASP A 1 72 ? 0.028 -4.652 -19.702 1.00 92.81 72 ASP A N 1
ATOM 559 C CA . ASP A 1 72 ? 0.029 -3.212 -19.992 1.00 92.81 72 ASP A CA 1
ATOM 560 C C . ASP A 1 72 ? -0.209 -2.277 -18.785 1.00 92.81 72 ASP A C 1
ATOM 562 O O . ASP A 1 72 ? -0.566 -1.109 -18.955 1.00 92.81 72 ASP A O 1
ATOM 566 N N . ALA A 1 73 ? 0.016 -2.751 -17.553 1.00 93.19 73 ALA A N 1
ATOM 567 C CA . ALA A 1 73 ? -0.145 -1.957 -16.335 1.00 93.19 73 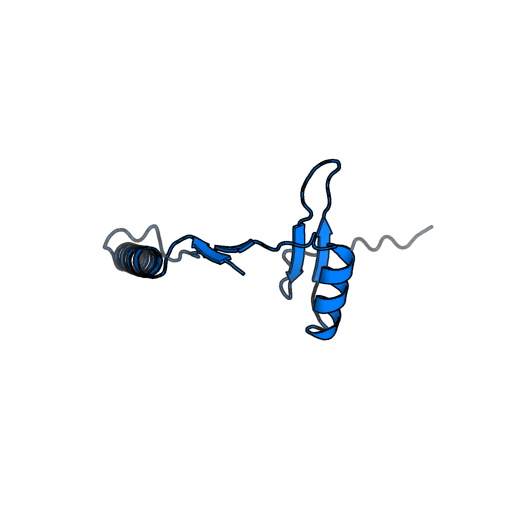ALA A CA 1
ATOM 568 C C . ALA A 1 73 ? 1.069 -2.062 -15.388 1.00 93.19 73 ALA A C 1
ATOM 570 O O . ALA A 1 73 ? 1.812 -3.046 -15.431 1.00 93.19 73 ALA A O 1
ATOM 571 N N . PRO A 1 74 ? 1.276 -1.076 -14.489 1.00 94.50 74 PRO A N 1
ATOM 572 C CA . PRO A 1 74 ? 2.305 -1.165 -13.457 1.00 94.50 74 PRO A CA 1
ATOM 573 C C . PRO A 1 74 ? 2.084 -2.355 -12.519 1.00 94.50 74 PRO A C 1
ATOM 575 O O . PRO A 1 74 ? 0.950 -2.687 -12.166 1.00 94.50 74 PRO A O 1
ATOM 578 N N . ALA A 1 75 ? 3.178 -2.952 -12.054 1.00 96.38 75 ALA A N 1
ATOM 579 C CA . ALA A 1 75 ? 3.122 -4.014 -11.062 1.00 96.38 75 ALA A CA 1
ATOM 580 C C . ALA A 1 75 ? 2.742 -3.486 -9.667 1.00 96.38 75 ALA A C 1
ATOM 582 O O . ALA A 1 75 ? 3.156 -2.402 -9.249 1.00 96.38 75 ALA A O 1
ATOM 583 N N . PHE A 1 76 ? 2.004 -4.301 -8.916 1.00 96.25 76 PHE A N 1
ATOM 584 C CA . PHE A 1 76 ? 1.729 -4.114 -7.497 1.00 96.25 76 PHE A CA 1
ATOM 585 C C . PHE A 1 76 ? 2.508 -5.150 -6.686 1.00 96.25 76 PHE A C 1
ATOM 587 O O . PHE A 1 76 ? 2.233 -6.350 -6.759 1.00 96.25 76 PHE A O 1
ATOM 594 N N . VAL A 1 77 ? 3.493 -4.674 -5.926 1.00 95.88 77 VAL A N 1
ATOM 595 C CA . VAL A 1 77 ? 4.437 -5.505 -5.170 1.00 95.88 77 VAL A CA 1
ATOM 596 C C . VAL A 1 77 ? 4.224 -5.285 -3.678 1.00 95.88 77 VAL A C 1
ATOM 598 O O . VAL A 1 77 ? 4.053 -4.148 -3.234 1.00 95.88 77 VAL A O 1
ATOM 601 N N . GLY A 1 78 ? 4.258 -6.356 -2.889 1.00 92.75 78 GLY A N 1
ATOM 602 C CA . GLY A 1 78 ? 4.167 -6.230 -1.442 1.00 92.75 78 GLY A CA 1
ATOM 603 C C . GLY A 1 78 ? 4.656 -7.441 -0.663 1.00 92.75 78 GLY A C 1
ATOM 604 O O . GLY A 1 78 ? 4.787 -8.554 -1.174 1.00 92.75 78 GLY A O 1
ATOM 605 N N . ASN A 1 79 ? 4.932 -7.172 0.611 1.00 92.31 79 ASN A N 1
ATOM 606 C CA . ASN A 1 79 ? 5.418 -8.123 1.598 1.00 92.31 79 ASN A CA 1
ATOM 607 C C . ASN A 1 79 ? 4.602 -7.933 2.889 1.00 92.31 79 ASN A C 1
ATOM 609 O O . ASN A 1 79 ? 4.830 -6.983 3.636 1.00 92.31 79 ASN A O 1
ATOM 613 N N . SER A 1 80 ? 3.585 -8.769 3.110 1.00 91.19 80 SER A N 1
ATOM 614 C CA . SER A 1 80 ? 2.617 -8.613 4.205 1.00 91.19 80 SER A CA 1
ATOM 615 C C . SER A 1 80 ? 2.763 -9.713 5.245 1.00 91.19 80 SER A C 1
ATOM 617 O O . SER A 1 80 ? 2.635 -10.890 4.931 1.00 91.19 80 SER A O 1
ATOM 619 N N . VAL A 1 81 ? 2.911 -9.346 6.516 1.00 89.44 81 VAL A N 1
ATOM 620 C CA . VAL A 1 81 ? 2.828 -10.299 7.642 1.00 89.44 81 VAL A CA 1
ATOM 621 C C . VAL A 1 81 ? 1.384 -10.656 8.013 1.00 89.44 81 VAL A C 1
ATOM 623 O O . VAL A 1 81 ? 1.141 -11.553 8.815 1.00 89.44 81 VAL A O 1
ATOM 626 N N . CYS A 1 82 ? 0.405 -9.947 7.448 1.00 88.94 82 CYS A N 1
ATOM 627 C CA . CYS A 1 82 ? -1.003 -10.155 7.747 1.00 88.94 82 CYS A CA 1
ATOM 628 C C . CYS A 1 82 ? -1.636 -11.096 6.723 1.00 88.94 82 CYS A C 1
ATOM 630 O O . CYS A 1 82 ? -1.618 -10.830 5.517 1.00 88.94 82 CYS A O 1
ATOM 632 N N . ARG A 1 83 ? -2.243 -12.170 7.231 1.00 89.69 83 ARG A N 1
ATOM 633 C CA . ARG A 1 83 ? -3.122 -13.058 6.477 1.00 89.69 83 ARG A CA 1
ATOM 634 C C . ARG A 1 83 ? -4.565 -12.615 6.690 1.00 89.69 83 ARG A C 1
ATOM 636 O O . ARG A 1 83 ? -5.041 -12.619 7.820 1.00 89.69 83 ARG A O 1
ATOM 643 N N . LEU A 1 84 ? -5.274 -12.311 5.605 1.00 92.69 84 LEU A N 1
ATOM 644 C CA . LEU A 1 84 ? -6.690 -11.949 5.686 1.00 92.69 84 LEU A CA 1
ATOM 645 C C . LEU A 1 84 ? -7.575 -13.161 6.023 1.00 92.69 84 LEU A C 1
ATOM 647 O O . LEU A 1 84 ? -8.458 -13.072 6.868 1.00 92.69 84 LEU A O 1
ATOM 651 N N . TYR A 1 85 ? -7.337 -14.294 5.358 1.00 93.56 85 TYR A N 1
ATOM 652 C CA . TYR A 1 85 ? -8.107 -15.529 5.514 1.00 93.56 85 TYR A CA 1
ATOM 653 C C . TYR A 1 85 ? -7.315 -16.731 4.958 1.00 93.56 85 TYR A C 1
ATOM 655 O O . TYR A 1 85 ? -6.447 -16.560 4.101 1.00 93.56 85 TYR A O 1
ATOM 663 N N . SER A 1 86 ? -7.589 -17.949 5.440 1.00 89.94 86 SER A N 1
ATOM 664 C CA . SER A 1 86 ? -7.127 -19.206 4.824 1.00 89.94 86 SER A CA 1
ATOM 665 C C . SER A 1 86 ? -8.257 -20.211 4.819 1.00 89.94 86 SER A C 1
ATOM 667 O O . SER A 1 86 ? -8.938 -20.371 5.829 1.00 89.94 86 SER A O 1
ATOM 669 N N . ARG A 1 87 ? -8.378 -20.964 3.730 1.00 91.50 87 ARG A N 1
ATOM 670 C CA . ARG A 1 87 ? -9.213 -22.159 3.677 1.00 91.50 87 ARG A CA 1
ATOM 671 C C . ARG A 1 87 ? -8.374 -23.320 3.173 1.00 91.50 87 ARG A C 1
ATOM 673 O O . ARG A 1 87 ? -7.861 -23.259 2.062 1.00 91.50 87 ARG A O 1
ATOM 680 N N . ASN A 1 88 ? -8.271 -24.371 3.977 1.00 85.81 88 ASN A N 1
ATOM 681 C CA . ASN A 1 88 ? -7.590 -25.603 3.597 1.00 85.81 88 ASN A CA 1
ATOM 682 C C . ASN A 1 88 ? -8.669 -26.661 3.350 1.00 85.81 88 ASN A C 1
ATOM 684 O O . ASN A 1 88 ? -9.206 -27.225 4.298 1.00 85.81 88 ASN A O 1
ATOM 688 N N . ASN A 1 89 ? -9.031 -26.897 2.088 1.00 71.81 89 ASN A N 1
ATOM 689 C CA . ASN A 1 89 ? -9.903 -28.016 1.736 1.00 71.81 89 ASN A CA 1
ATOM 690 C C . ASN A 1 89 ? -9.015 -29.240 1.503 1.00 71.81 89 ASN A C 1
ATOM 692 O O . ASN A 1 89 ? -8.515 -29.438 0.400 1.00 71.81 89 ASN A O 1
ATOM 696 N N . VAL A 1 90 ? -8.776 -30.034 2.544 1.00 57.09 90 VAL A N 1
ATOM 697 C CA . VAL A 1 90 ? -8.091 -31.318 2.379 1.00 57.09 90 VAL A CA 1
ATOM 698 C C . VAL A 1 90 ? -9.149 -32.359 2.016 1.00 57.09 90 VAL A C 1
ATOM 700 O O . VAL A 1 90 ? -9.799 -32.915 2.894 1.00 57.09 90 VAL A O 1
ATOM 703 N N . SER A 1 91 ? -9.368 -32.600 0.725 1.00 57.03 91 SER A N 1
ATOM 704 C CA . SER A 1 91 ? -10.038 -33.817 0.265 1.00 57.03 91 SER A CA 1
ATOM 705 C C . SER A 1 91 ? -8.957 -34.843 -0.058 1.00 57.03 91 SER A C 1
ATOM 707 O O . SER A 1 91 ? -8.463 -34.902 -1.182 1.00 57.03 91 SER A O 1
ATOM 709 N N . HIS A 1 92 ? -8.547 -35.620 0.943 1.00 51.78 92 HIS A N 1
ATOM 710 C CA . HIS A 1 92 ? -7.924 -36.910 0.667 1.00 51.78 92 HIS A CA 1
ATOM 711 C C . HIS A 1 92 ? -9.026 -37.843 0.168 1.00 51.78 92 HIS A C 1
ATOM 713 O O . HIS A 1 92 ? -9.990 -38.059 0.899 1.00 51.78 92 HIS A O 1
ATOM 719 N N . ASN A 1 93 ? -8.909 -38.284 -1.087 1.00 46.69 93 ASN A N 1
ATOM 720 C CA . ASN A 1 93 ? -9.315 -39.585 -1.639 1.00 46.69 93 ASN A CA 1
ATOM 721 C C . ASN A 1 93 ? -9.329 -39.467 -3.173 1.00 46.69 93 ASN A C 1
ATOM 723 O O . ASN A 1 93 ? -10.325 -39.038 -3.755 1.00 46.69 93 ASN A O 1
ATOM 727 N N . CYS A 1 94 ? -8.208 -39.835 -3.794 1.00 39.91 94 CYS A N 1
ATOM 728 C CA . CYS A 1 94 ? -8.186 -40.409 -5.137 1.00 39.91 94 CYS A CA 1
ATOM 729 C C . CYS A 1 94 ? -7.831 -41.884 -4.967 1.00 39.91 94 CYS A C 1
ATOM 731 O O . CYS A 1 94 ? -6.928 -42.147 -4.137 1.00 39.91 94 CYS A O 1
#

Organism: Arundo donax (NCBI:txid35708)

Radius of gyration: 19.87 Å; chains: 1; bounding box: 38×60×41 Å

Secondary structure (DSSP, 8-state):
-EEEEES-HHHHHHHHHHHHHHHHSS-TT--------EEEEE-SSPPPHHHHHHHHHHT-TT-EEEEE--TTS--EEEEES-------------

pLDDT: mean 87.77, std 12.82, range [39.91, 98.12]

InterPro domains:
  IPR005801 ADC synthase [G3DSA:3.60.120.10] (1-93)
  IPR005801 ADC synthase [SSF56322] (3-88)
  IPR044250 Isochorismate synthase MenF-like [PTHR47253] (2-90)